Protein AF-V5RWI8-F1 (afdb_monomer_lite)

Sequence (172 aa):
MSNIINQVKDMKKSQRGFTIVELLIVIVVIAILAAITIVAYNGIQNRAKASAAQELASQIYKKAEAWNAIQSSYPNYCQLATNTVAPTLTTAATAPTTGTSGCTNGGATGPAEAKIDDVTELRFSAATDQNAVQYKYCSGGGGTITWVGGGSTGTINAGNATGTCNAGLGGV

Structure (mmCIF, N/CA/C/O backbone):
data_AF-V5RWI8-F1
#
_entry.id   AF-V5RWI8-F1
#
loop_
_atom_site.group_PDB
_atom_site.id
_atom_site.type_symbol
_atom_site.label_atom_id
_atom_site.label_alt_id
_atom_site.label_comp_id
_atom_site.label_asym_id
_atom_site.label_entity_id
_atom_site.label_seq_id
_atom_site.pdbx_PDB_ins_code
_atom_site.Cartn_x
_atom_site.Cartn_y
_atom_site.Cartn_z
_atom_site.occupancy
_atom_site.B_iso_or_equiv
_atom_site.auth_seq_id
_atom_site.auth_comp_id
_atom_site.auth_asym_id
_atom_site.auth_atom_id
_atom_site.pdbx_PDB_model_num
ATOM 1 N N . MET A 1 1 ? 2.712 33.040 80.599 1.00 52.59 1 MET A N 1
ATOM 2 C CA . MET A 1 1 ? 2.160 31.675 80.436 1.00 52.59 1 MET A CA 1
ATOM 3 C C . MET A 1 1 ? 0.869 31.704 79.607 1.00 52.59 1 MET A C 1
ATOM 5 O O . MET A 1 1 ? -0.192 31.405 80.129 1.00 52.59 1 MET A O 1
ATOM 9 N N . SER A 1 2 ? 0.930 32.118 78.333 1.00 53.44 2 SER A N 1
ATOM 10 C CA . SER A 1 2 ? -0.207 32.125 77.383 1.00 53.44 2 SER A CA 1
ATOM 11 C C . SER A 1 2 ? 0.298 32.587 76.013 1.00 53.44 2 SER A C 1
ATOM 13 O O . SER A 1 2 ? 0.497 33.783 75.862 1.00 53.44 2 SER A O 1
ATOM 15 N N . ASN A 1 3 ? 0.605 31.673 75.077 1.00 57.41 3 ASN A N 1
ATOM 16 C CA . ASN A 1 3 ? 0.583 31.933 73.613 1.00 57.41 3 ASN A CA 1
ATOM 17 C C . ASN A 1 3 ? 1.057 30.766 72.715 1.00 57.41 3 ASN A C 1
ATOM 19 O O . ASN A 1 3 ? 1.504 30.988 71.598 1.00 57.41 3 ASN A O 1
ATOM 23 N N . ILE A 1 4 ? 0.934 29.506 73.147 1.00 60.19 4 ILE A N 1
ATOM 24 C CA . ILE A 1 4 ? 1.252 28.347 72.280 1.00 60.19 4 ILE A CA 1
ATOM 25 C C . ILE A 1 4 ? -0.023 27.689 71.711 1.00 60.19 4 ILE A C 1
ATOM 27 O O . ILE A 1 4 ? 0.018 26.997 70.699 1.00 60.19 4 ILE A O 1
ATOM 31 N N . ILE A 1 5 ? -1.195 27.973 72.288 1.00 60.03 5 ILE A N 1
ATOM 32 C CA . ILE A 1 5 ? -2.451 27.278 71.952 1.00 60.03 5 ILE A CA 1
ATOM 33 C C . ILE A 1 5 ? -3.062 27.760 70.615 1.00 60.03 5 ILE A C 1
ATOM 35 O O . ILE A 1 5 ? -3.803 27.016 69.978 1.00 60.03 5 ILE A O 1
ATOM 39 N N . ASN A 1 6 ? -2.699 28.951 70.122 1.00 57.00 6 ASN A N 1
ATOM 40 C CA . ASN A 1 6 ? -3.272 29.506 68.885 1.00 57.00 6 ASN A CA 1
ATOM 41 C C . ASN A 1 6 ? -2.586 29.047 67.583 1.00 57.00 6 ASN A C 1
ATOM 43 O O . ASN A 1 6 ? -3.099 29.343 66.514 1.00 57.00 6 ASN A O 1
ATOM 47 N N . GLN A 1 7 ? -1.480 28.295 67.636 1.00 56.72 7 GLN A N 1
ATOM 48 C CA . GLN A 1 7 ? -0.779 27.810 66.429 1.00 56.72 7 GLN A CA 1
ATOM 49 C C . GLN A 1 7 ? -1.271 26.439 65.926 1.00 56.72 7 GLN A C 1
ATOM 51 O O . GLN A 1 7 ? -0.947 26.039 64.814 1.00 56.72 7 GLN A O 1
ATOM 56 N N . VAL A 1 8 ? -2.087 25.717 66.704 1.00 58.38 8 VAL A N 1
ATOM 57 C CA . VAL A 1 8 ? -2.624 24.399 66.295 1.00 58.38 8 VAL A CA 1
ATOM 58 C C . VAL A 1 8 ? -3.994 24.522 65.605 1.00 58.38 8 VAL A C 1
ATOM 60 O O . VAL A 1 8 ? -4.460 23.581 64.964 1.00 58.38 8 VAL A O 1
ATOM 63 N N . LYS A 1 9 ? -4.650 25.688 65.685 1.00 55.28 9 LYS A N 1
ATOM 64 C CA . LYS A 1 9 ? -6.034 25.859 65.211 1.00 55.28 9 LYS A CA 1
ATOM 65 C C . LYS A 1 9 ? -6.169 25.987 63.683 1.00 55.28 9 LYS A C 1
ATOM 67 O O . LYS A 1 9 ? -7.254 25.735 63.168 1.00 55.28 9 LYS A O 1
ATOM 72 N N . ASP A 1 10 ? -5.076 26.243 62.961 1.00 59.19 10 ASP A N 1
ATOM 73 C CA . ASP A 1 10 ? -5.107 26.558 61.521 1.00 59.19 10 ASP A CA 1
ATOM 74 C C . ASP A 1 10 ? -4.542 25.461 60.595 1.00 59.19 10 ASP A C 1
ATOM 76 O O . ASP A 1 10 ? -4.213 25.720 59.440 1.00 59.19 10 ASP A O 1
ATOM 80 N N . MET A 1 11 ? -4.471 24.200 61.045 1.00 58.94 11 MET A N 1
ATOM 81 C CA . MET A 1 11 ? -4.105 23.060 60.178 1.00 58.94 11 MET A CA 1
ATOM 82 C C . MET A 1 11 ? -5.265 22.120 59.832 1.00 58.94 11 MET A C 1
ATOM 84 O O . MET A 1 11 ? -5.049 21.026 59.317 1.00 58.94 11 MET A O 1
ATOM 88 N N . LYS 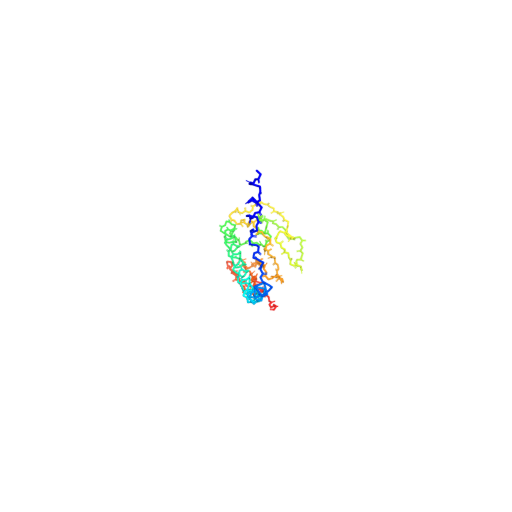A 1 12 ? -6.519 22.534 60.032 1.00 60.78 12 LYS A N 1
ATOM 89 C CA . LYS A 1 12 ? -7.678 21.802 59.500 1.00 60.78 12 LYS A CA 1
ATOM 90 C C . LYS A 1 12 ? -8.045 22.347 58.118 1.00 60.78 12 LYS A C 1
ATOM 92 O O . LYS A 1 12 ? -9.140 22.860 57.908 1.00 60.78 12 LYS A O 1
ATOM 97 N N . LYS A 1 13 ? -7.107 22.261 57.161 1.00 63.78 13 LYS A N 1
ATOM 98 C CA . LYS A 1 13 ? -7.438 22.449 55.740 1.00 63.78 13 LYS A CA 1
ATOM 99 C C . LYS A 1 13 ? -8.577 21.485 55.421 1.00 63.78 13 LYS A C 1
ATOM 101 O O . LYS A 1 13 ? -8.419 20.276 55.549 1.00 63.78 13 LYS A O 1
ATOM 106 N N . SER A 1 14 ? -9.730 22.051 55.086 1.00 65.50 14 SER A N 1
ATOM 107 C CA . SER A 1 14 ? -10.957 21.343 54.737 1.00 65.50 14 SER A CA 1
ATOM 108 C C . SER A 1 14 ? -10.677 20.340 53.617 1.00 65.50 14 SER A C 1
ATOM 110 O O . SER A 1 14 ? -10.631 20.705 52.443 1.00 65.50 14 SER A O 1
ATOM 112 N N . GLN A 1 15 ? -10.439 19.076 53.976 1.00 67.25 15 GLN A N 1
ATOM 113 C CA . GLN A 1 15 ? -10.435 17.983 53.015 1.00 67.25 15 GLN A CA 1
ATOM 114 C C . GLN A 1 15 ? -11.891 17.686 52.667 1.00 67.25 15 GLN A C 1
ATOM 116 O O . GLN A 1 15 ? -12.562 16.883 53.311 1.00 67.25 15 GLN A O 1
ATOM 121 N N . ARG A 1 16 ? -12.399 18.412 51.670 1.00 73.44 16 ARG A N 1
ATOM 122 C CA . ARG A 1 16 ? -13.640 18.067 50.982 1.00 73.44 16 ARG A CA 1
ATOM 123 C C . ARG A 1 16 ? -13.376 16.780 50.202 1.00 73.44 16 ARG A C 1
ATOM 125 O O . ARG A 1 16 ? -12.686 16.810 49.188 1.00 73.44 16 ARG A O 1
ATOM 132 N N . GLY A 1 17 ? -13.846 15.653 50.728 1.00 75.31 17 GLY A N 1
ATOM 133 C CA . GLY A 1 17 ? -13.822 14.381 50.012 1.00 75.31 17 GLY A CA 1
ATOM 134 C C . GLY A 1 17 ? -14.765 14.432 48.811 1.00 75.31 17 GLY A C 1
ATOM 135 O O . GLY A 1 17 ? -15.861 14.979 48.921 1.00 75.31 17 GLY A O 1
ATOM 136 N N . PHE A 1 18 ? -14.332 13.867 47.683 1.00 77.38 18 PHE A N 1
ATOM 137 C CA . PHE A 1 18 ? -15.208 13.591 46.543 1.00 77.38 18 PHE A CA 1
ATOM 138 C C . PHE A 1 18 ? -16.341 12.677 47.011 1.00 77.38 18 PHE A C 1
ATOM 140 O O . PHE A 1 18 ? -16.097 11.669 47.682 1.00 77.38 18 PHE A O 1
ATOM 147 N N . THR A 1 19 ? -17.582 13.022 46.688 1.00 89.56 19 THR A N 1
ATOM 148 C CA . THR A 1 19 ? -18.706 12.144 47.013 1.00 89.56 19 THR A CA 1
ATOM 149 C C . THR A 1 19 ? -18.661 10.904 46.117 1.00 89.56 19 THR A C 1
ATOM 151 O O . THR A 1 19 ? -18.303 10.977 44.941 1.00 89.56 19 THR A O 1
ATOM 154 N N . ILE A 1 20 ? -19.051 9.739 46.649 1.00 88.94 20 ILE A N 1
ATOM 155 C CA . ILE A 1 20 ? -19.161 8.503 45.847 1.00 88.94 20 ILE A CA 1
ATOM 156 C C . ILE A 1 20 ? -20.107 8.725 44.653 1.00 88.94 20 ILE A C 1
ATOM 158 O O . ILE A 1 20 ? -19.883 8.187 43.572 1.00 88.94 20 ILE A O 1
ATOM 162 N N . VAL A 1 21 ? -21.129 9.567 44.833 1.00 91.88 21 VAL A N 1
ATOM 163 C CA . VAL A 1 21 ? -22.096 9.923 43.790 1.00 91.88 21 VAL A CA 1
ATOM 164 C C . VAL A 1 21 ? -21.444 10.731 42.665 1.00 91.88 21 VAL A C 1
ATOM 166 O O . VAL A 1 21 ? -21.681 10.416 41.503 1.00 91.88 21 VAL A O 1
ATOM 169 N N . GLU A 1 22 ? -20.589 11.712 42.977 1.00 89.69 22 GLU A N 1
ATOM 170 C CA . GLU A 1 22 ? -19.829 12.456 41.959 1.00 89.69 22 GLU A CA 1
ATOM 171 C C . GLU A 1 22 ? -18.942 11.532 41.127 1.00 89.69 22 GLU A C 1
ATOM 173 O O . GLU A 1 22 ? -18.881 11.667 39.909 1.00 89.69 22 GLU A O 1
ATOM 178 N N . LEU A 1 23 ? -18.284 10.558 41.757 1.00 89.88 23 LEU A N 1
ATOM 179 C CA . LEU A 1 23 ? -17.440 9.621 41.020 1.00 89.88 23 LEU A CA 1
ATOM 180 C C . LEU A 1 23 ? -18.275 8.645 40.171 1.00 89.88 23 LEU A C 1
ATOM 182 O O . LEU A 1 23 ? -17.889 8.319 39.049 1.00 89.88 23 LEU A O 1
ATOM 186 N N . LEU A 1 24 ? -19.446 8.230 40.665 1.00 91.81 24 LEU A N 1
ATOM 187 C CA . LEU A 1 24 ? -20.358 7.338 39.948 1.00 91.81 24 LEU A CA 1
ATOM 188 C C . LEU A 1 24 ? -20.903 7.985 38.670 1.00 91.81 24 LEU A C 1
ATOM 190 O O . LEU A 1 24 ? -20.888 7.359 37.611 1.00 91.81 24 LEU A O 1
ATOM 194 N N . ILE A 1 25 ? -21.358 9.239 38.733 1.00 94.06 25 ILE A N 1
ATOM 195 C CA . ILE A 1 25 ? -21.882 9.905 37.531 1.00 94.06 25 ILE A CA 1
ATOM 196 C C . ILE A 1 25 ? -20.789 10.083 36.472 1.00 94.06 25 ILE A C 1
ATOM 198 O O . ILE A 1 25 ? -21.057 9.923 35.283 1.00 94.06 25 ILE A O 1
ATOM 202 N N . VAL A 1 26 ? -19.544 10.334 36.886 1.00 95.12 26 VAL A N 1
ATOM 203 C CA . VAL A 1 26 ? -18.417 10.512 35.964 1.00 95.12 26 VAL A CA 1
ATOM 204 C C . VAL A 1 26 ? -18.136 9.222 35.201 1.00 95.12 26 VAL A C 1
ATOM 206 O O . VAL A 1 26 ? -18.018 9.266 33.976 1.00 95.12 26 VAL A O 1
ATOM 209 N N . ILE A 1 27 ? -18.093 8.071 35.884 1.00 95.00 27 ILE A N 1
ATOM 210 C CA . ILE A 1 27 ? -17.839 6.789 35.209 1.00 95.00 27 ILE A CA 1
ATOM 211 C C . ILE A 1 27 ? -18.973 6.397 34.247 1.00 95.00 27 ILE A C 1
ATOM 213 O O . ILE A 1 27 ? -18.718 5.809 33.198 1.00 95.00 27 ILE A O 1
ATOM 217 N N . VAL A 1 28 ? -20.220 6.762 34.560 1.00 96.44 28 VAL A N 1
ATOM 218 C CA . VAL A 1 28 ? -21.367 6.518 33.672 1.00 96.44 28 VAL A CA 1
ATOM 219 C C . VAL A 1 28 ? -21.273 7.393 32.424 1.00 96.44 28 VAL A C 1
ATOM 221 O O . VAL A 1 28 ? -21.459 6.905 31.309 1.00 96.44 28 VAL A O 1
ATOM 224 N N . VAL A 1 29 ? -20.928 8.672 32.585 1.00 96.38 29 VAL A N 1
ATOM 225 C CA . VAL A 1 29 ? -20.787 9.595 31.452 1.00 96.38 29 VAL A CA 1
ATOM 226 C C . VAL A 1 29 ? -19.647 9.162 30.525 1.00 96.38 29 VAL A C 1
ATOM 228 O O . VAL A 1 29 ? -19.859 9.082 29.315 1.00 96.38 29 VAL A O 1
ATOM 231 N N . ILE A 1 30 ? -18.466 8.807 31.054 1.00 96.44 30 ILE A N 1
ATOM 232 C CA . ILE A 1 30 ? -17.362 8.312 30.207 1.00 96.44 30 ILE A CA 1
ATOM 233 C C . ILE A 1 30 ? -17.718 6.991 29.517 1.00 96.44 30 ILE A C 1
ATOM 235 O O . ILE A 1 30 ? -17.295 6.787 28.384 1.00 96.44 30 ILE A O 1
ATOM 239 N N . ALA A 1 31 ? -18.523 6.121 30.141 1.00 96.69 31 ALA A N 1
ATOM 240 C CA . ALA A 1 31 ? -18.948 4.863 29.529 1.00 96.69 31 ALA A CA 1
ATOM 241 C C . ALA A 1 31 ? -19.837 5.096 28.296 1.00 96.69 31 ALA A C 1
ATOM 243 O O . ALA A 1 31 ? -19.631 4.467 27.258 1.00 96.69 31 ALA A O 1
ATOM 244 N N . ILE A 1 32 ? -20.780 6.042 28.373 1.00 96.25 32 ILE A N 1
ATOM 245 C CA . ILE A 1 32 ? -21.647 6.402 27.239 1.00 96.25 32 ILE A CA 1
ATOM 246 C C . ILE A 1 32 ? -20.823 7.044 26.112 1.00 96.25 32 ILE A C 1
ATOM 248 O O . ILE A 1 32 ? -20.967 6.669 24.946 1.00 96.25 32 ILE A O 1
ATOM 252 N N . LEU A 1 33 ? -19.923 7.975 26.449 1.00 96.44 33 LEU A N 1
ATOM 253 C CA . LEU A 1 33 ? -19.051 8.625 25.464 1.00 96.44 33 LEU A CA 1
ATOM 254 C C . LEU A 1 33 ? -18.099 7.619 24.792 1.00 96.44 33 LEU A C 1
ATOM 256 O O . LEU A 1 33 ? -17.917 7.658 23.573 1.00 96.44 33 LEU A O 1
ATOM 260 N N . ALA A 1 34 ? -17.537 6.678 25.554 1.00 94.62 34 ALA A N 1
ATOM 261 C CA . ALA A 1 34 ? -16.692 5.610 25.025 1.00 94.62 34 ALA A CA 1
ATOM 262 C C . ALA A 1 34 ? -17.455 4.714 24.032 1.00 94.62 34 ALA A C 1
ATOM 264 O O . ALA A 1 34 ? -16.951 4.417 22.953 1.00 94.62 34 ALA A O 1
ATOM 265 N N . ALA A 1 35 ? -18.699 4.337 24.338 1.00 93.50 35 ALA A N 1
ATOM 266 C CA . ALA A 1 35 ? -19.498 3.503 23.441 1.00 93.50 35 ALA A CA 1
ATOM 267 C C . ALA A 1 35 ? -19.744 4.166 22.069 1.00 93.50 35 ALA A C 1
ATOM 269 O O . ALA A 1 35 ? -19.547 3.534 21.030 1.00 93.50 35 ALA A O 1
ATOM 270 N N . ILE A 1 36 ? -20.116 5.453 22.050 1.00 93.75 36 ILE A N 1
ATOM 271 C CA . ILE A 1 36 ? -20.357 6.202 20.802 1.00 93.75 36 ILE A CA 1
ATOM 272 C C . ILE A 1 36 ? -19.057 6.366 20.004 1.00 93.75 36 ILE A C 1
ATOM 274 O O . ILE A 1 36 ? -19.033 6.168 18.785 1.00 93.75 36 ILE A O 1
ATOM 278 N N . THR A 1 37 ? -17.964 6.708 20.690 1.00 94.12 37 THR A N 1
ATOM 279 C CA . THR A 1 37 ? -16.665 6.928 20.042 1.00 94.12 37 THR A CA 1
ATOM 280 C C . THR A 1 37 ? -16.127 5.666 19.377 1.00 94.12 37 THR A C 1
ATOM 282 O O . THR A 1 37 ? -15.607 5.768 18.271 1.00 94.12 37 THR A O 1
ATOM 285 N N . ILE A 1 38 ? -16.315 4.476 19.957 1.00 91.00 38 ILE A N 1
ATOM 286 C CA . ILE A 1 38 ? -15.857 3.209 19.358 1.00 91.00 38 ILE A CA 1
ATOM 287 C C . ILE A 1 38 ? -16.506 2.955 17.988 1.00 91.00 38 ILE A C 1
ATOM 289 O O . ILE A 1 38 ? -15.816 2.591 17.031 1.00 91.00 38 ILE A O 1
ATOM 293 N N . VAL A 1 39 ? -17.819 3.165 17.857 1.00 89.00 39 VAL A N 1
ATOM 294 C CA . VAL A 1 39 ? -18.526 2.934 16.583 1.00 89.00 39 VAL A CA 1
ATOM 295 C C . VAL A 1 39 ? -18.058 3.929 15.518 1.00 89.00 39 VAL A C 1
ATOM 297 O O . VAL A 1 39 ? -17.736 3.534 14.396 1.00 89.00 39 VAL A O 1
ATOM 300 N N . ALA A 1 40 ? -17.944 5.210 15.877 1.00 89.88 40 ALA A N 1
ATOM 301 C CA . ALA A 1 40 ? -17.460 6.244 14.965 1.00 89.88 40 ALA A CA 1
ATOM 302 C C . ALA A 1 40 ? -15.990 6.026 14.552 1.00 89.88 40 ALA A C 1
ATOM 304 O O . ALA A 1 40 ? -15.626 6.242 13.394 1.00 89.88 40 ALA A O 1
ATOM 305 N N . TYR A 1 41 ? -15.149 5.556 15.478 1.00 91.50 41 TYR A N 1
ATOM 306 C CA . TYR A 1 41 ? -13.716 5.373 15.260 1.00 91.50 41 TYR A CA 1
ATOM 307 C C . TYR A 1 41 ? -13.406 4.301 14.208 1.00 91.50 41 TYR A C 1
ATOM 309 O O . TYR A 1 41 ? -12.516 4.505 13.384 1.00 91.50 41 TYR A O 1
ATOM 317 N N . ASN A 1 42 ? -14.172 3.204 14.160 1.00 87.31 42 ASN A N 1
ATOM 318 C CA . ASN A 1 42 ? -14.021 2.181 13.117 1.00 87.31 42 ASN A CA 1
ATOM 319 C C . ASN A 1 42 ? -14.256 2.761 11.709 1.00 87.31 42 ASN A C 1
ATOM 321 O O . ASN A 1 42 ? -13.448 2.556 10.806 1.00 87.31 42 ASN A O 1
ATOM 325 N N . GLY A 1 43 ? -15.312 3.561 11.525 1.00 88.38 43 GLY A N 1
ATOM 326 C CA . GLY A 1 43 ? -15.592 4.201 10.234 1.00 88.38 43 GLY A CA 1
ATOM 327 C C . GLY A 1 43 ? -14.494 5.176 9.792 1.00 88.38 43 GLY A C 1
ATOM 328 O O . GLY A 1 43 ? -14.122 5.202 8.618 1.00 88.38 43 GLY A O 1
ATOM 329 N N . ILE A 1 44 ? -13.941 5.952 10.731 1.00 91.06 44 ILE A N 1
ATOM 330 C CA . ILE A 1 44 ? -12.845 6.895 10.459 1.00 91.06 44 ILE A CA 1
ATOM 331 C C . ILE A 1 44 ? -11.564 6.145 10.078 1.00 91.06 44 ILE A C 1
ATOM 333 O O . ILE A 1 44 ? -10.928 6.502 9.088 1.00 91.06 44 ILE A O 1
ATOM 337 N N . GLN A 1 45 ? -11.212 5.084 10.810 1.00 90.81 45 GLN A N 1
ATOM 338 C CA . GLN A 1 45 ? -10.048 4.256 10.489 1.00 90.81 45 GLN A CA 1
ATOM 339 C C . GLN A 1 45 ? -10.142 3.647 9.089 1.00 90.81 45 GLN A C 1
ATOM 341 O O . GLN A 1 45 ? -9.163 3.670 8.348 1.00 90.81 45 GLN A O 1
ATOM 346 N N . ASN A 1 46 ? -11.308 3.126 8.704 1.00 89.88 46 ASN A N 1
ATOM 347 C CA . ASN A 1 46 ? -11.495 2.550 7.375 1.00 89.88 46 ASN A CA 1
ATOM 348 C C . ASN A 1 46 ? -11.315 3.597 6.271 1.00 89.88 46 ASN A C 1
ATOM 350 O O . ASN A 1 46 ? -10.607 3.343 5.300 1.00 89.88 46 ASN A O 1
ATOM 354 N N . ARG A 1 47 ? -11.879 4.799 6.438 1.00 90.38 47 ARG A N 1
ATOM 355 C CA . ARG A 1 47 ? -11.683 5.901 5.480 1.00 90.38 47 ARG A CA 1
ATOM 356 C C . ARG A 1 47 ? -10.223 6.337 5.398 1.00 90.38 47 ARG A C 1
ATOM 358 O O . ARG A 1 47 ? -9.727 6.553 4.302 1.00 90.38 47 ARG A O 1
ATOM 365 N N . ALA A 1 48 ? -9.531 6.423 6.534 1.00 91.81 48 ALA A N 1
ATOM 366 C CA . ALA A 1 48 ? -8.110 6.760 6.564 1.00 91.81 48 ALA A CA 1
ATOM 367 C C . ALA A 1 48 ? -7.263 5.718 5.812 1.00 91.81 48 ALA A C 1
ATOM 369 O O . ALA A 1 48 ? -6.425 6.095 4.998 1.00 91.81 48 ALA A O 1
ATOM 370 N N . LYS A 1 49 ? -7.534 4.420 6.018 1.00 90.00 49 LYS A N 1
ATOM 371 C CA . LYS A 1 49 ? -6.880 3.322 5.285 1.00 90.00 49 LYS A CA 1
ATOM 372 C C . LYS A 1 49 ? -7.170 3.376 3.783 1.00 90.00 49 LYS A C 1
ATOM 374 O O . LYS A 1 49 ? -6.257 3.211 2.987 1.00 90.00 49 LYS A O 1
ATOM 379 N N . ALA A 1 50 ? -8.419 3.640 3.392 1.00 90.06 50 ALA A N 1
ATOM 380 C CA . ALA A 1 50 ? -8.800 3.804 1.987 1.00 90.06 50 ALA A CA 1
ATOM 381 C C . ALA A 1 50 ? -8.021 4.943 1.315 1.00 90.06 50 ALA A C 1
ATOM 383 O O . ALA A 1 50 ? -7.401 4.736 0.274 1.00 90.06 50 ALA A O 1
ATOM 384 N N . SER A 1 51 ? -7.997 6.122 1.943 1.00 91.75 51 SER A N 1
ATOM 385 C CA . SER A 1 51 ? -7.263 7.279 1.427 1.00 91.75 51 SER A CA 1
ATOM 386 C C . SER A 1 51 ? -5.757 7.022 1.340 1.00 91.75 51 SER A C 1
ATOM 388 O O . SER A 1 51 ? -5.151 7.362 0.328 1.00 91.75 51 SER A O 1
ATOM 390 N N . ALA A 1 52 ? -5.160 6.390 2.356 1.00 90.62 52 ALA A N 1
ATOM 391 C CA . ALA A 1 52 ? -3.733 6.066 2.367 1.00 90.62 52 ALA A CA 1
ATOM 392 C C . ALA A 1 52 ? -3.356 5.085 1.243 1.00 90.62 52 ALA A C 1
ATOM 394 O O . ALA A 1 52 ? -2.417 5.339 0.488 1.00 90.62 52 ALA A O 1
ATOM 395 N N . ALA A 1 53 ? -4.132 4.011 1.067 1.00 89.25 53 ALA A N 1
ATOM 396 C CA . ALA A 1 53 ? -3.903 3.034 0.006 1.00 89.25 53 ALA A CA 1
ATOM 397 C C . ALA A 1 53 ? -4.061 3.658 -1.395 1.00 89.25 53 ALA A C 1
ATOM 399 O O . ALA A 1 53 ? -3.261 3.392 -2.296 1.00 89.25 53 ALA A O 1
ATOM 400 N N . GLN A 1 54 ? -5.052 4.537 -1.579 1.00 91.00 54 GLN A N 1
ATOM 401 C CA . GLN A 1 54 ? -5.248 5.275 -2.828 1.00 91.00 54 GLN A CA 1
ATOM 402 C C . GLN A 1 54 ? -4.103 6.261 -3.114 1.00 91.00 54 GLN A C 1
ATOM 404 O O . GLN A 1 54 ? -3.670 6.406 -4.264 1.00 91.00 54 GLN A O 1
ATOM 409 N N . GLU A 1 55 ? -3.603 6.949 -2.087 1.00 92.81 55 GLU A N 1
ATOM 410 C CA . GLU A 1 55 ? -2.464 7.857 -2.206 1.00 92.81 55 GLU A CA 1
ATOM 411 C C . GLU A 1 55 ? -1.199 7.093 -2.596 1.00 92.81 55 GLU A C 1
ATOM 413 O O . GLU A 1 55 ? -0.528 7.474 -3.558 1.00 92.81 55 GLU A O 1
ATOM 418 N N . LEU A 1 56 ? -0.908 5.978 -1.921 1.00 91.00 56 LEU A N 1
ATOM 419 C CA . LEU A 1 56 ? 0.211 5.113 -2.279 1.00 91.00 56 LEU A CA 1
ATOM 420 C C . LEU A 1 56 ? 0.079 4.608 -3.722 1.00 91.00 56 LEU A C 1
ATOM 422 O O . LEU A 1 56 ? 1.028 4.715 -4.496 1.00 91.00 56 LEU A O 1
ATOM 426 N N . ALA A 1 57 ? -1.102 4.147 -4.136 1.00 91.12 57 ALA A N 1
ATOM 427 C CA . ALA A 1 57 ? -1.339 3.730 -5.517 1.00 91.12 57 ALA A CA 1
ATOM 428 C C . ALA A 1 57 ? -1.052 4.846 -6.532 1.00 91.12 57 ALA A C 1
ATOM 430 O O . ALA A 1 57 ? -0.432 4.608 -7.570 1.00 91.12 57 ALA A O 1
ATOM 431 N N . SER A 1 58 ? -1.443 6.080 -6.211 1.00 93.31 58 SER A N 1
ATOM 432 C CA . SER A 1 58 ? -1.177 7.257 -7.043 1.00 93.31 58 SER A CA 1
ATOM 433 C C . SER A 1 58 ? 0.313 7.612 -7.092 1.00 93.31 58 SER A C 1
ATOM 435 O O . SER A 1 58 ? 0.812 8.065 -8.124 1.00 93.31 58 SER A O 1
ATOM 437 N N . GLN A 1 59 ? 1.050 7.401 -5.999 1.00 93.81 59 GLN A N 1
ATOM 438 C CA . GLN A 1 59 ? 2.504 7.559 -5.977 1.00 93.81 59 GLN A CA 1
ATOM 439 C C . GLN A 1 59 ? 3.176 6.512 -6.867 1.00 93.81 59 GLN A C 1
ATOM 441 O O . GLN A 1 59 ? 3.979 6.871 -7.724 1.00 93.81 59 GLN A O 1
ATOM 446 N N . ILE A 1 60 ? 2.791 5.242 -6.738 1.00 93.06 60 ILE A N 1
ATOM 447 C CA . ILE A 1 60 ? 3.315 4.144 -7.561 1.00 93.06 60 ILE A CA 1
ATOM 448 C C . ILE A 1 60 ? 3.031 4.386 -9.043 1.00 93.06 60 ILE A C 1
ATOM 450 O O . ILE A 1 60 ? 3.925 4.209 -9.867 1.00 93.06 60 ILE A O 1
ATOM 454 N N . TYR A 1 61 ? 1.834 4.869 -9.384 1.00 93.25 61 TYR A N 1
ATOM 455 C CA . TYR A 1 61 ? 1.501 5.291 -10.743 1.00 93.25 61 TYR A CA 1
ATOM 456 C C . TYR A 1 61 ? 2.502 6.325 -11.279 1.00 93.25 61 TYR A C 1
ATOM 458 O O . TYR A 1 61 ? 3.108 6.111 -12.325 1.00 93.25 61 TYR A O 1
ATOM 466 N N . LYS A 1 62 ? 2.758 7.411 -10.533 1.00 94.81 62 LYS A N 1
ATOM 467 C CA . LYS A 1 62 ? 3.731 8.444 -10.939 1.00 94.81 62 LYS A CA 1
ATOM 468 C C . LYS A 1 62 ? 5.137 7.869 -11.130 1.00 94.81 62 LYS A C 1
ATOM 470 O O . LYS A 1 62 ? 5.848 8.286 -12.039 1.00 94.81 62 LYS A O 1
ATOM 475 N N . LYS A 1 63 ? 5.538 6.914 -10.288 1.00 94.69 63 LYS A N 1
ATOM 476 C CA . LYS A 1 63 ? 6.842 6.241 -10.380 1.00 94.69 63 LYS A CA 1
ATOM 477 C C . LYS A 1 63 ? 6.932 5.323 -11.600 1.00 94.69 63 LYS A C 1
ATOM 479 O O . LYS A 1 63 ? 7.956 5.319 -12.276 1.00 94.69 63 LYS A O 1
ATOM 484 N N . ALA A 1 64 ? 5.855 4.611 -11.926 1.00 93.25 64 ALA A N 1
ATOM 485 C CA . ALA A 1 64 ? 5.765 3.799 -13.135 1.00 93.25 64 ALA A CA 1
ATOM 486 C C . ALA A 1 64 ? 5.802 4.662 -14.412 1.00 93.25 64 ALA A C 1
ATOM 488 O O . ALA A 1 64 ? 6.504 4.312 -15.358 1.00 93.25 64 ALA A O 1
ATOM 489 N N . GLU A 1 65 ? 5.126 5.815 -14.414 1.00 94.00 65 GLU A N 1
ATOM 490 C CA . GLU A 1 65 ? 5.198 6.797 -15.506 1.00 94.00 65 GLU A CA 1
ATOM 491 C C . GLU A 1 65 ? 6.607 7.392 -15.657 1.00 94.00 65 GLU A C 1
ATOM 493 O O . GLU A 1 65 ? 7.128 7.472 -16.768 1.00 94.00 65 GLU A O 1
ATOM 498 N N . ALA A 1 66 ? 7.269 7.748 -14.550 1.00 95.00 66 ALA A N 1
ATOM 499 C CA . ALA A 1 66 ? 8.650 8.239 -14.575 1.00 95.00 66 ALA A CA 1
ATOM 500 C C . ALA A 1 66 ? 9.619 7.197 -15.154 1.00 95.00 66 ALA A C 1
ATOM 502 O O . ALA A 1 66 ? 10.502 7.529 -15.945 1.00 95.00 66 ALA A O 1
ATOM 503 N N . TRP A 1 67 ? 9.428 5.923 -14.805 1.00 95.06 67 TRP A N 1
ATOM 504 C CA . TRP A 1 67 ? 10.200 4.832 -15.389 1.00 95.06 67 TRP A CA 1
ATOM 505 C C . TRP A 1 67 ? 9.957 4.725 -16.898 1.00 95.06 67 TRP A C 1
ATOM 507 O O . TRP A 1 67 ? 10.916 4.647 -17.663 1.00 95.06 67 TRP A O 1
ATOM 517 N N . ASN A 1 68 ? 8.696 4.768 -17.335 1.00 93.50 68 ASN A N 1
ATOM 518 C CA . ASN A 1 68 ? 8.343 4.713 -18.752 1.00 93.50 68 ASN A CA 1
ATOM 519 C C . ASN A 1 68 ? 8.928 5.892 -19.548 1.00 93.50 68 ASN A C 1
ATOM 521 O O . ASN A 1 68 ? 9.438 5.689 -20.646 1.00 93.50 68 ASN A O 1
ATOM 525 N N . ALA A 1 69 ? 8.941 7.099 -18.980 1.00 94.38 69 ALA A N 1
ATOM 526 C CA . ALA A 1 69 ? 9.519 8.280 -19.623 1.00 94.38 69 ALA A CA 1
ATOM 527 C C . ALA A 1 69 ? 11.026 8.144 -19.915 1.00 94.38 69 ALA A C 1
ATOM 529 O O . ALA A 1 69 ? 11.519 8.746 -20.866 1.00 94.38 69 ALA A O 1
ATOM 530 N N . ILE A 1 70 ? 11.756 7.355 -19.118 1.00 94.12 70 ILE A N 1
ATOM 531 C CA . ILE A 1 70 ? 13.217 7.211 -19.226 1.00 94.12 70 ILE A CA 1
ATOM 532 C C . ILE A 1 70 ? 13.604 5.914 -19.947 1.00 94.12 70 ILE A C 1
ATOM 534 O O . ILE A 1 70 ? 14.516 5.907 -20.769 1.00 94.12 70 ILE A O 1
ATOM 538 N N . GLN A 1 71 ? 12.915 4.810 -19.656 1.00 91.31 71 GLN A N 1
ATOM 539 C CA . GLN A 1 71 ? 13.222 3.478 -20.191 1.00 91.31 71 GLN A CA 1
ATOM 540 C C . GLN A 1 71 ? 12.361 3.101 -21.404 1.00 91.31 71 GLN A C 1
ATOM 542 O O . GLN A 1 71 ? 12.536 2.021 -21.961 1.00 91.31 71 GLN A O 1
ATOM 547 N N . SER A 1 72 ? 11.426 3.967 -21.821 1.00 92.06 72 SER A N 1
ATOM 548 C CA . SER A 1 72 ? 10.477 3.726 -22.926 1.00 92.06 72 SER A CA 1
ATOM 549 C C . SER A 1 72 ? 9.631 2.451 -22.773 1.00 92.06 72 SER A C 1
ATOM 551 O O . SER A 1 72 ? 9.096 1.923 -23.746 1.00 92.06 72 SER A O 1
ATOM 553 N N . SER A 1 73 ? 9.527 1.930 -21.551 1.00 90.56 73 SER A N 1
ATOM 554 C CA . SER A 1 73 ? 8.708 0.777 -21.191 1.00 90.56 73 SER A CA 1
ATOM 555 C C . SER A 1 73 ? 8.272 0.918 -19.747 1.00 90.56 73 SER A C 1
ATOM 557 O O . SER A 1 73 ? 9.053 1.364 -18.915 1.00 90.56 73 SER A O 1
ATOM 559 N N . TYR A 1 74 ? 7.072 0.453 -19.414 1.00 91.06 74 TYR A N 1
ATOM 560 C CA . TYR A 1 74 ? 6.655 0.334 -18.020 1.00 91.06 74 TYR A CA 1
ATOM 561 C C . TYR A 1 74 ? 7.480 -0.733 -17.287 1.00 91.06 74 TYR A C 1
ATOM 563 O O . TYR A 1 74 ? 7.826 -1.754 -17.892 1.00 91.06 74 TYR A O 1
ATOM 571 N N . PRO A 1 75 ? 7.795 -0.519 -15.997 1.00 91.44 75 PRO A N 1
ATOM 572 C CA . PRO A 1 75 ? 8.529 -1.493 -15.209 1.00 91.44 75 PRO A CA 1
ATOM 573 C C . PRO A 1 75 ? 7.643 -2.701 -14.917 1.00 91.44 75 PRO A C 1
ATOM 575 O O . PRO A 1 75 ? 6.427 -2.577 -14.762 1.00 91.44 75 PRO A O 1
ATOM 578 N N . ASN A 1 76 ? 8.250 -3.875 -14.783 1.00 89.81 76 ASN A N 1
ATOM 579 C CA . ASN A 1 76 ? 7.624 -5.000 -14.104 1.00 89.81 76 ASN A CA 1
ATOM 580 C C . ASN A 1 76 ? 7.677 -4.823 -12.576 1.00 89.81 76 ASN A C 1
ATOM 582 O O . ASN A 1 76 ? 8.348 -3.929 -12.059 1.00 89.81 76 ASN A O 1
ATOM 586 N N . TYR A 1 77 ? 6.972 -5.688 -11.846 1.00 88.44 77 TYR A N 1
ATOM 587 C CA . TYR A 1 77 ? 6.928 -5.632 -10.384 1.00 88.44 77 TYR A CA 1
ATOM 588 C C . TYR A 1 77 ? 8.318 -5.594 -9.741 1.00 88.44 77 TYR A C 1
ATOM 590 O O . TYR A 1 77 ? 8.586 -4.724 -8.918 1.00 88.44 77 TYR A O 1
ATOM 598 N N . CYS A 1 78 ? 9.223 -6.493 -10.137 1.00 89.31 78 CYS A N 1
ATOM 599 C CA . CYS A 1 78 ? 10.549 -6.549 -9.537 1.00 89.31 78 CYS A CA 1
ATOM 600 C C . CYS A 1 78 ? 11.404 -5.333 -9.899 1.00 89.31 78 CYS A C 1
ATOM 602 O O . CYS A 1 78 ? 12.174 -4.877 -9.058 1.00 89.31 78 CYS A O 1
ATOM 604 N N . GLN A 1 79 ? 11.265 -4.778 -11.106 1.00 92.12 79 GLN A N 1
ATOM 605 C CA . GLN A 1 79 ? 11.952 -3.540 -11.497 1.00 92.12 79 GLN A CA 1
ATOM 606 C C . GLN A 1 79 ? 11.501 -2.369 -10.626 1.00 92.12 79 GLN A C 1
ATOM 608 O O . GLN A 1 79 ? 12.329 -1.586 -10.168 1.00 92.12 79 GLN A O 1
ATOM 613 N N . LEU A 1 80 ? 10.206 -2.298 -10.325 1.00 90.81 80 LEU A N 1
ATOM 614 C CA . LEU A 1 80 ? 9.634 -1.251 -9.491 1.00 90.81 80 LEU A CA 1
ATOM 615 C C . LEU A 1 80 ? 9.984 -1.430 -8.002 1.00 90.81 80 LEU A C 1
ATOM 617 O O . LEU A 1 80 ? 10.346 -0.463 -7.337 1.00 90.81 80 LEU A O 1
ATOM 621 N N . ALA A 1 81 ? 9.944 -2.668 -7.498 1.00 91.38 81 ALA A N 1
ATOM 622 C CA . ALA A 1 81 ? 10.241 -2.996 -6.103 1.00 91.38 81 ALA A CA 1
ATOM 623 C C . ALA A 1 81 ? 11.733 -2.876 -5.750 1.00 91.38 81 ALA A C 1
ATOM 625 O O . ALA A 1 81 ? 12.072 -2.504 -4.631 1.00 91.38 81 ALA A O 1
ATOM 626 N N . THR A 1 82 ? 12.630 -3.201 -6.686 1.00 91.88 82 THR A N 1
ATOM 627 C CA . THR A 1 82 ? 14.089 -3.164 -6.458 1.00 91.88 82 THR A CA 1
ATOM 628 C C . THR A 1 82 ? 14.766 -1.914 -7.013 1.00 91.88 82 THR A C 1
ATOM 630 O O . THR A 1 82 ? 15.909 -1.641 -6.661 1.00 91.88 82 THR A O 1
ATOM 633 N N . ASN A 1 83 ? 14.087 -1.166 -7.890 1.00 93.44 83 ASN A N 1
ATOM 634 C CA . ASN A 1 83 ? 14.669 -0.091 -8.695 1.00 93.44 83 ASN A CA 1
ATOM 635 C C . ASN A 1 83 ? 15.927 -0.548 -9.468 1.00 93.44 83 ASN A C 1
ATOM 637 O O . ASN A 1 83 ? 16.952 0.126 -9.484 1.00 93.44 83 ASN A O 1
ATOM 641 N N . THR A 1 84 ? 15.862 -1.711 -10.121 1.00 92.88 84 THR A N 1
ATOM 642 C CA . THR A 1 84 ? 16.938 -2.224 -10.993 1.00 92.88 84 THR A CA 1
ATOM 643 C C . THR A 1 84 ? 16.391 -2.611 -12.361 1.00 92.88 84 THR A C 1
ATOM 645 O O . THR A 1 84 ? 15.204 -2.910 -12.488 1.00 92.88 84 THR A O 1
ATOM 648 N N . VAL A 1 85 ? 17.219 -2.562 -13.408 1.00 90.19 85 VAL A N 1
ATOM 649 C CA . VAL A 1 85 ? 16.749 -2.750 -14.796 1.00 90.19 85 VAL A CA 1
ATOM 650 C C . VAL A 1 85 ? 16.572 -4.213 -15.203 1.00 90.19 85 VAL A C 1
ATOM 652 O O . VAL A 1 85 ? 15.740 -4.489 -16.064 1.00 90.19 85 VAL A O 1
ATOM 655 N N . ALA A 1 86 ? 17.293 -5.155 -14.590 1.00 88.75 86 ALA A N 1
ATOM 656 C CA . ALA A 1 86 ? 17.235 -6.580 -14.929 1.00 88.75 86 ALA A CA 1
ATOM 657 C C . ALA A 1 86 ? 17.093 -7.493 -13.690 1.00 88.75 86 ALA A C 1
ATOM 659 O O . ALA A 1 86 ? 17.879 -8.430 -13.520 1.00 88.75 86 ALA A O 1
ATOM 660 N N . PRO A 1 87 ? 16.121 -7.241 -12.794 1.00 88.38 87 PRO A N 1
ATOM 661 C CA . PRO A 1 87 ? 15.895 -8.102 -11.649 1.00 88.38 87 PRO A CA 1
ATOM 662 C C . PRO A 1 87 ? 15.301 -9.437 -12.089 1.00 88.38 87 PRO A C 1
ATOM 664 O O . PRO A 1 87 ? 14.613 -9.537 -13.106 1.00 88.38 87 PRO A O 1
ATOM 667 N N . THR A 1 88 ? 15.528 -10.463 -11.276 1.00 84.25 88 THR A N 1
ATOM 668 C CA . THR A 1 88 ? 14.974 -11.803 -11.503 1.00 84.25 88 THR A CA 1
ATOM 669 C C . THR A 1 88 ? 13.924 -12.114 -10.443 1.00 84.25 88 THR A C 1
ATOM 671 O O . THR A 1 88 ? 14.129 -11.830 -9.263 1.00 84.25 88 THR A O 1
ATOM 674 N N . LEU A 1 89 ? 12.796 -12.700 -10.854 1.00 81.19 89 LEU A N 1
ATOM 675 C CA . LEU A 1 89 ? 11.813 -13.256 -9.927 1.00 81.19 89 LEU A CA 1
ATOM 676 C C . LEU A 1 89 ? 12.242 -14.688 -9.574 1.00 81.19 89 LEU A C 1
ATOM 678 O O . LEU A 1 89 ? 12.301 -15.561 -10.433 1.00 81.19 89 LEU A O 1
ATOM 682 N N . THR A 1 90 ? 12.582 -14.909 -8.311 1.00 74.94 90 THR A N 1
ATOM 683 C CA . THR A 1 90 ? 13.142 -16.162 -7.778 1.00 74.94 90 THR A CA 1
ATOM 684 C C . THR A 1 90 ? 12.089 -17.180 -7.347 1.00 74.94 90 THR A C 1
ATOM 686 O O . THR A 1 90 ? 12.426 -18.331 -7.081 1.00 74.94 90 THR A O 1
ATOM 689 N N . THR A 1 91 ? 10.811 -16.800 -7.312 1.00 60.84 91 THR A N 1
ATOM 690 C CA . THR A 1 91 ? 9.701 -17.698 -6.979 1.00 60.84 91 THR A CA 1
ATOM 691 C C . THR A 1 91 ? 8.645 -17.692 -8.083 1.00 60.84 91 THR A C 1
ATOM 693 O O . THR A 1 91 ? 8.194 -16.642 -8.537 1.00 60.84 91 THR A O 1
ATOM 696 N N . ALA A 1 92 ? 8.210 -18.880 -8.514 1.00 54.16 92 ALA A N 1
ATOM 697 C CA . ALA A 1 92 ? 6.972 -19.032 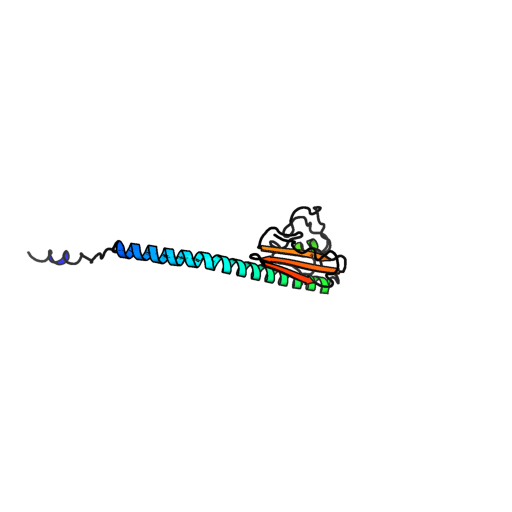-9.271 1.00 54.16 92 ALA A CA 1
ATOM 698 C C . ALA A 1 92 ? 5.811 -18.673 -8.327 1.00 54.16 92 ALA A C 1
ATOM 700 O O . ALA A 1 92 ? 5.392 -19.481 -7.501 1.00 54.16 92 ALA A O 1
ATOM 701 N N . ALA A 1 93 ? 5.382 -17.413 -8.358 1.00 49.16 93 ALA A N 1
ATOM 702 C CA . ALA A 1 93 ? 4.512 -16.812 -7.356 1.00 49.16 93 ALA A CA 1
ATOM 703 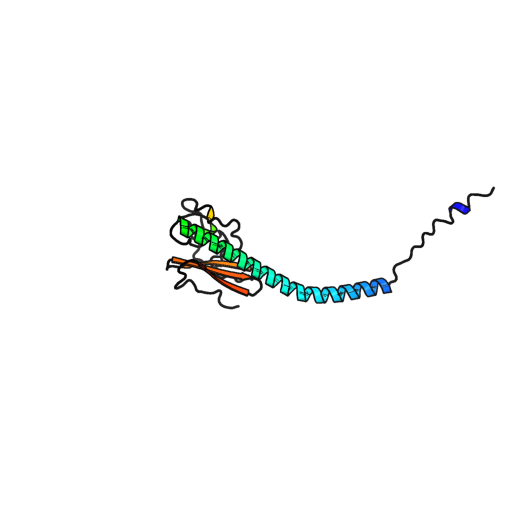C C . ALA A 1 93 ? 3.139 -17.503 -7.259 1.00 49.16 93 ALA A C 1
ATOM 705 O O . ALA A 1 93 ? 2.212 -17.202 -8.005 1.00 49.16 93 ALA A O 1
ATOM 706 N N . THR A 1 94 ? 3.010 -18.417 -6.299 1.00 48.88 94 THR A N 1
ATOM 707 C CA . THR A 1 94 ? 1.721 -18.924 -5.794 1.00 48.88 94 THR A CA 1
ATOM 708 C C . THR A 1 94 ? 1.342 -18.290 -4.451 1.00 48.88 94 THR A C 1
ATOM 710 O O . THR A 1 94 ? 0.224 -18.481 -3.986 1.00 48.88 94 THR A O 1
ATOM 713 N N . ALA A 1 95 ? 2.241 -17.505 -3.843 1.00 57.91 95 ALA A N 1
ATOM 714 C CA . ALA A 1 95 ? 2.024 -16.804 -2.579 1.00 57.91 95 ALA A CA 1
ATOM 715 C C . ALA A 1 95 ? 2.140 -15.276 -2.756 1.00 57.91 95 ALA A C 1
ATOM 717 O O . ALA A 1 95 ? 2.952 -14.828 -3.574 1.00 57.91 95 ALA A O 1
ATOM 718 N N . PRO A 1 96 ? 1.380 -14.474 -1.984 1.00 61.53 96 PRO A N 1
ATOM 719 C CA . PRO A 1 96 ? 1.478 -13.021 -2.013 1.00 61.53 96 PRO A CA 1
ATOM 720 C C . PRO A 1 96 ? 2.825 -12.538 -1.492 1.00 61.53 96 PRO A C 1
ATOM 722 O O . PRO A 1 96 ? 3.090 -12.547 -0.292 1.00 61.53 96 PRO A O 1
ATOM 725 N N . THR A 1 97 ? 3.676 -12.085 -2.409 1.00 73.00 97 THR A N 1
ATOM 726 C CA . THR A 1 97 ? 4.947 -11.438 -2.085 1.00 73.00 97 THR A CA 1
ATOM 727 C C . THR A 1 97 ? 4.757 -9.939 -1.844 1.00 73.00 97 THR A C 1
ATOM 729 O O . THR A 1 97 ? 3.952 -9.285 -2.514 1.00 73.00 97 THR A O 1
ATOM 732 N N . THR A 1 98 ? 5.483 -9.412 -0.853 1.00 80.31 98 THR A N 1
ATOM 733 C CA . THR A 1 98 ? 5.564 -7.986 -0.489 1.00 80.31 98 THR A CA 1
ATOM 734 C C . THR A 1 98 ? 6.929 -7.413 -0.801 1.00 80.31 98 THR A C 1
ATOM 736 O O . THR A 1 98 ? 7.948 -8.087 -0.619 1.00 80.31 98 THR A O 1
ATOM 739 N N . GLY A 1 99 ? 6.961 -6.144 -1.192 1.00 85.25 99 GLY A N 1
ATOM 740 C CA . GLY A 1 99 ? 8.187 -5.399 -1.431 1.00 85.25 99 GLY A CA 1
ATOM 741 C C . GLY A 1 99 ? 9.159 -6.156 -2.327 1.00 85.25 99 GLY A C 1
ATOM 742 O O . GLY A 1 99 ? 8.797 -6.666 -3.384 1.00 85.25 99 GLY A O 1
ATOM 743 N N . THR A 1 100 ? 10.408 -6.276 -1.895 1.00 85.44 100 THR A N 1
ATOM 744 C CA . THR A 1 100 ? 11.448 -6.983 -2.655 1.00 85.44 100 THR A CA 1
ATOM 745 C C . THR A 1 100 ? 11.388 -8.507 -2.521 1.00 85.44 100 THR A C 1
ATOM 747 O O . THR A 1 100 ? 12.184 -9.198 -3.152 1.00 85.44 100 THR A O 1
ATOM 750 N N . SER A 1 101 ? 10.459 -9.067 -1.738 1.00 83.88 101 SER A N 1
ATOM 751 C CA . SER A 1 101 ? 10.384 -10.513 -1.498 1.00 83.88 101 SER A CA 1
ATOM 752 C C . SER A 1 101 ? 10.160 -11.277 -2.801 1.00 83.88 101 SER A C 1
ATOM 754 O O . SER A 1 101 ? 9.226 -11.003 -3.553 1.00 83.88 101 SER A O 1
ATOM 756 N N . GLY A 1 102 ? 11.021 -12.257 -3.070 1.00 81.19 102 GLY A N 1
ATOM 757 C CA . GLY A 1 102 ? 10.997 -13.019 -4.318 1.00 81.19 102 GLY A CA 1
ATOM 758 C C . GLY A 1 102 ? 11.682 -12.319 -5.492 1.00 81.19 102 GLY A C 1
ATOM 759 O O . GLY A 1 102 ? 11.906 -12.970 -6.505 1.00 81.19 102 GLY A O 1
ATOM 760 N N . CYS A 1 103 ? 12.092 -11.057 -5.371 1.00 87.00 103 CYS A N 1
ATOM 761 C CA . CYS A 1 103 ? 12.896 -10.370 -6.376 1.00 87.00 103 CYS A CA 1
ATOM 762 C C . CYS A 1 103 ? 14.366 -10.342 -5.951 1.00 87.00 103 CYS A C 1
ATOM 764 O O . CYS A 1 103 ? 14.695 -9.979 -4.824 1.00 87.00 103 CYS A O 1
ATOM 766 N N . THR A 1 104 ? 15.268 -10.669 -6.868 1.00 87.94 104 THR A N 1
ATOM 767 C CA . THR A 1 104 ? 16.699 -10.400 -6.700 1.00 87.94 104 THR A CA 1
ATOM 768 C C . THR A 1 104 ? 17.100 -9.223 -7.566 1.00 87.94 104 THR A C 1
ATOM 770 O O . THR A 1 104 ? 16.750 -9.178 -8.749 1.00 87.94 104 THR A O 1
ATOM 773 N N . ASN A 1 105 ? 17.862 -8.297 -6.982 1.00 84.25 105 ASN A N 1
ATOM 774 C CA . ASN A 1 105 ? 18.477 -7.195 -7.715 1.00 84.25 105 ASN A CA 1
ATOM 775 C C . ASN A 1 105 ? 19.319 -7.750 -8.868 1.00 84.25 105 ASN A C 1
ATOM 777 O O . ASN A 1 105 ? 20.040 -8.736 -8.699 1.00 84.25 105 ASN A O 1
ATOM 781 N N . GLY A 1 106 ? 19.246 -7.102 -10.027 1.00 83.19 106 GLY A N 1
ATOM 782 C CA . GLY A 1 106 ? 20.027 -7.495 -11.190 1.00 83.19 106 GLY A CA 1
ATOM 783 C C . GLY A 1 106 ? 20.147 -6.364 -12.204 1.00 83.19 106 GLY A C 1
ATOM 784 O O . GLY A 1 106 ? 19.220 -5.579 -12.405 1.00 83.19 106 GLY A O 1
ATOM 785 N N . GLY A 1 107 ? 21.310 -6.278 -12.844 1.00 85.69 107 GLY A N 1
ATOM 786 C CA . GLY A 1 107 ? 21.635 -5.197 -13.772 1.00 85.69 107 GLY A CA 1
ATOM 787 C C . GLY A 1 107 ? 21.940 -3.863 -13.083 1.00 85.69 107 GLY A C 1
ATOM 788 O O . GLY A 1 107 ? 22.216 -3.805 -11.886 1.00 85.69 107 GLY A O 1
ATOM 789 N N . ALA A 1 108 ? 21.928 -2.790 -13.874 1.00 89.56 108 ALA A N 1
ATOM 790 C CA . ALA A 1 108 ? 22.144 -1.430 -13.396 1.00 89.56 108 ALA A CA 1
ATOM 791 C C . ALA A 1 108 ? 20.978 -0.923 -12.529 1.00 89.56 108 ALA A C 1
ATOM 793 O O . ALA A 1 108 ? 19.839 -1.394 -12.638 1.00 89.56 108 ALA A O 1
ATOM 794 N N . THR A 1 109 ? 21.264 0.082 -11.703 1.00 91.56 109 THR A N 1
ATOM 795 C CA . THR A 1 109 ? 20.237 0.866 -11.012 1.00 91.56 109 THR A CA 1
ATOM 796 C C . THR A 1 109 ? 19.290 1.487 -12.036 1.00 91.56 109 THR A C 1
ATOM 798 O O . THR A 1 109 ? 19.718 1.958 -13.091 1.00 91.56 109 THR A O 1
ATOM 801 N N . GLY A 1 110 ? 17.997 1.453 -11.731 1.00 90.31 110 GLY A N 1
ATOM 802 C CA . GLY A 1 110 ? 16.976 2.120 -12.520 1.00 90.31 110 GLY A CA 1
ATOM 803 C C . GLY A 1 110 ? 17.035 3.648 -12.384 1.00 90.31 110 GLY A C 1
ATOM 804 O O . GLY A 1 110 ? 17.885 4.192 -11.676 1.00 90.31 110 GLY A O 1
ATOM 805 N N . PRO A 1 111 ? 16.122 4.364 -13.057 1.00 92.50 111 PRO A N 1
ATOM 806 C CA . PRO A 1 111 ? 15.981 5.804 -12.885 1.00 92.50 111 PRO A CA 1
ATOM 807 C C . PRO A 1 111 ? 15.655 6.168 -11.431 1.00 92.50 111 PRO A C 1
ATOM 809 O O . PRO A 1 111 ? 14.738 5.600 -10.820 1.00 92.50 111 PRO A O 1
ATOM 812 N N . ALA A 1 112 ? 16.393 7.139 -10.890 1.00 92.38 112 ALA A N 1
ATOM 813 C CA . ALA A 1 112 ? 16.263 7.585 -9.504 1.00 92.38 112 ALA A CA 1
ATOM 814 C C . ALA A 1 112 ? 14.870 8.175 -9.228 1.00 92.38 112 ALA A C 1
ATOM 816 O O . ALA A 1 112 ? 14.306 8.003 -8.149 1.00 92.38 112 ALA A O 1
ATOM 817 N N . GLU A 1 113 ? 14.271 8.808 -10.232 1.00 90.50 113 GLU A N 1
ATOM 818 C CA . GLU A 1 113 ? 12.956 9.442 -10.176 1.00 90.50 113 GLU A CA 1
ATOM 819 C C . GLU A 1 113 ? 11.838 8.410 -9.983 1.00 90.50 113 GLU A C 1
ATOM 821 O O . GLU A 1 113 ? 10.828 8.698 -9.333 1.00 90.50 113 GLU A O 1
ATOM 826 N N . ALA A 1 114 ? 12.046 7.191 -10.491 1.00 92.56 114 ALA A N 1
ATOM 827 C CA . ALA A 1 114 ? 11.120 6.070 -10.383 1.00 92.56 114 ALA A CA 1
ATOM 828 C C . ALA A 1 114 ? 11.320 5.232 -9.113 1.00 92.56 114 ALA A C 1
ATOM 830 O O . ALA A 1 114 ? 10.572 4.280 -8.883 1.00 92.56 114 ALA A O 1
ATOM 831 N N . LYS A 1 115 ? 12.309 5.561 -8.274 1.00 91.50 115 LYS A N 1
ATOM 832 C CA . LYS A 1 115 ? 12.509 4.867 -7.002 1.00 91.50 115 LYS A CA 1
ATOM 833 C C . LYS A 1 115 ? 11.304 5.091 -6.091 1.00 91.50 115 LYS A C 1
ATOM 835 O O . LYS A 1 115 ? 10.873 6.228 -5.876 1.00 91.50 115 LYS A O 1
ATOM 840 N N . ILE A 1 116 ? 10.781 3.991 -5.560 1.00 91.50 116 ILE A N 1
ATOM 841 C CA . ILE A 1 116 ? 9.818 3.980 -4.464 1.00 91.50 116 ILE A CA 1
ATOM 842 C C . ILE A 1 116 ? 10.620 3.895 -3.166 1.00 91.50 116 ILE A C 1
ATOM 844 O O . ILE A 1 116 ? 11.487 3.033 -3.030 1.00 91.50 116 ILE A O 1
ATOM 848 N N . ASP A 1 117 ? 10.368 4.815 -2.237 1.00 89.12 117 ASP A N 1
ATOM 849 C CA . ASP A 1 117 ? 11.123 4.885 -0.984 1.00 89.12 117 ASP A CA 1
ATOM 850 C C . ASP A 1 117 ? 10.699 3.817 0.022 1.00 89.12 117 ASP A C 1
ATOM 852 O O . ASP A 1 117 ? 11.554 3.271 0.715 1.00 89.12 117 ASP A O 1
ATOM 856 N N . ASP A 1 118 ? 9.411 3.473 0.041 1.00 88.81 118 ASP A N 1
ATOM 857 C CA . ASP A 1 118 ? 8.870 2.381 0.840 1.00 88.81 118 ASP A CA 1
ATOM 858 C C . ASP A 1 118 ? 8.039 1.431 -0.029 1.00 88.81 118 ASP A C 1
ATOM 860 O O . ASP A 1 118 ? 6.995 1.791 -0.572 1.00 88.81 118 ASP A O 1
ATOM 864 N N . VAL A 1 119 ? 8.531 0.202 -0.175 1.00 88.62 119 VAL A N 1
ATOM 865 C CA . VAL A 1 119 ? 7.884 -0.862 -0.956 1.00 88.62 119 VAL A CA 1
ATOM 866 C C . VAL A 1 119 ? 7.132 -1.857 -0.071 1.00 88.62 119 VAL A C 1
ATOM 868 O O . VAL A 1 119 ? 6.655 -2.871 -0.569 1.00 88.62 119 VAL A O 1
ATOM 871 N N . THR A 1 120 ? 7.014 -1.603 1.233 1.00 87.38 120 THR A N 1
ATOM 872 C CA . THR A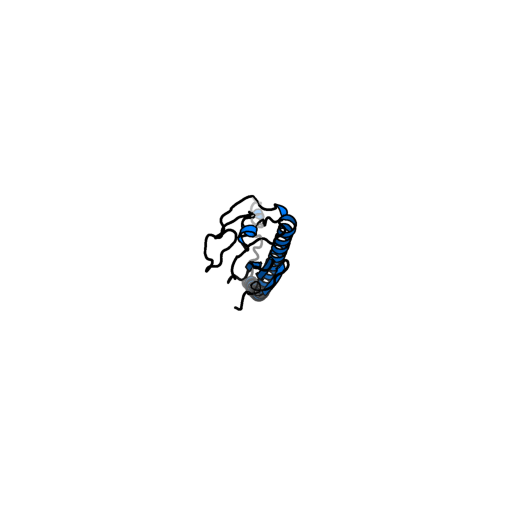 1 120 ? 6.448 -2.560 2.198 1.00 87.38 120 THR A CA 1
ATOM 873 C C . THR A 1 120 ? 5.011 -2.960 1.859 1.00 87.38 120 THR A C 1
ATOM 875 O O . THR A 1 120 ? 4.641 -4.130 1.969 1.00 87.38 120 THR A O 1
ATOM 878 N N . GLU A 1 121 ? 4.216 -2.004 1.383 1.00 85.31 121 GLU A N 1
ATOM 879 C CA . GLU A 1 121 ? 2.817 -2.213 0.996 1.00 85.31 121 GLU A CA 1
ATOM 880 C C . GLU A 1 121 ? 2.640 -2.584 -0.488 1.00 85.31 121 GLU A C 1
ATOM 882 O O . GLU A 1 121 ? 1.525 -2.903 -0.913 1.00 85.31 121 GLU A O 1
ATOM 887 N N . LEU A 1 122 ? 3.728 -2.581 -1.272 1.00 88.56 122 LEU A N 1
ATOM 888 C CA . LEU A 1 122 ? 3.725 -2.989 -2.675 1.00 88.56 122 LEU A CA 1
ATOM 889 C C . LEU A 1 122 ? 3.690 -4.518 -2.780 1.00 88.56 122 LEU A C 1
ATOM 891 O O . LEU A 1 122 ? 4.475 -5.210 -2.133 1.00 88.56 122 LEU A O 1
ATOM 895 N N . ARG A 1 123 ? 2.795 -5.058 -3.612 1.00 86.00 123 ARG A N 1
ATOM 896 C CA . ARG A 1 123 ? 2.592 -6.506 -3.773 1.00 86.00 123 ARG A CA 1
ATOM 897 C C . ARG A 1 123 ? 2.527 -6.956 -5.225 1.00 86.00 123 ARG A C 1
ATOM 899 O O . ARG A 1 123 ? 2.089 -6.209 -6.102 1.00 86.00 123 ARG A O 1
ATOM 906 N N . PHE A 1 124 ? 2.958 -8.193 -5.474 1.00 80.19 124 PHE A N 1
ATOM 907 C CA . PHE A 1 124 ? 2.916 -8.797 -6.810 1.00 80.19 124 PHE A CA 1
ATOM 908 C C . PHE A 1 124 ? 1.551 -9.421 -7.124 1.00 80.19 124 PHE A C 1
ATOM 910 O O . PHE A 1 124 ? 0.998 -9.232 -8.211 1.00 80.19 124 PHE A O 1
ATOM 917 N N . SER A 1 125 ? 0.995 -10.167 -6.168 1.00 77.44 125 SER A N 1
ATOM 918 C CA . SER A 1 125 ? -0.310 -10.820 -6.295 1.00 77.44 125 SER A CA 1
ATOM 919 C C . SER A 1 125 ? -1.365 -10.143 -5.428 1.00 77.44 125 SER A C 1
ATOM 921 O O . SER A 1 125 ? -1.060 -9.258 -4.626 1.00 77.44 125 SER A O 1
ATOM 923 N N . ALA A 1 126 ? -2.608 -10.601 -5.586 1.00 68.81 126 ALA A N 1
ATOM 924 C CA . ALA A 1 126 ? -3.728 -10.131 -4.796 1.00 68.81 126 ALA A CA 1
ATOM 925 C C . ALA A 1 126 ? -3.438 -10.255 -3.296 1.00 68.81 126 ALA A C 1
ATOM 927 O O . ALA A 1 126 ? -3.011 -11.313 -2.828 1.00 68.81 126 ALA A O 1
ATOM 928 N N . ALA A 1 127 ? -3.645 -9.164 -2.564 1.00 60.62 127 ALA A N 1
ATOM 929 C CA . ALA A 1 127 ? -3.536 -9.157 -1.117 1.00 60.62 127 ALA A CA 1
ATOM 930 C C . ALA A 1 127 ? -4.870 -9.587 -0.502 1.00 60.62 127 ALA A C 1
ATOM 932 O O . ALA A 1 127 ? -5.922 -9.093 -0.897 1.00 60.62 127 ALA A O 1
ATOM 933 N N . THR A 1 128 ? -4.820 -10.459 0.501 1.00 62.16 128 THR A N 1
ATOM 934 C CA . THR A 1 128 ? -5.944 -10.714 1.420 1.00 62.16 128 THR A CA 1
ATOM 935 C C . THR A 1 128 ? -6.074 -9.631 2.496 1.00 62.16 128 THR A C 1
ATOM 937 O O . THR A 1 128 ? -7.049 -9.605 3.243 1.00 62.16 128 THR A O 1
ATOM 940 N N . ASP A 1 129 ? -5.083 -8.743 2.587 1.00 65.62 129 ASP A N 1
ATOM 941 C CA . ASP A 1 129 ? -4.984 -7.721 3.621 1.00 65.62 129 ASP A CA 1
ATOM 942 C C . ASP A 1 129 ? -5.699 -6.434 3.187 1.00 65.62 129 ASP A C 1
ATOM 944 O O . ASP A 1 129 ? -5.523 -5.947 2.073 1.00 65.62 129 ASP A O 1
ATOM 948 N N . GLN A 1 130 ? -6.446 -5.828 4.110 1.00 65.62 130 GLN A N 1
ATOM 949 C CA . GLN A 1 130 ? -7.238 -4.603 3.904 1.00 65.62 130 GLN A CA 1
ATOM 950 C C . GLN A 1 130 ? -6.403 -3.314 3.731 1.00 65.62 130 GLN A C 1
ATOM 952 O O . GLN A 1 130 ? -6.948 -2.220 3.891 1.00 65.62 130 GLN A O 1
ATOM 957 N N . ASN A 1 131 ? -5.090 -3.428 3.511 1.00 77.50 131 ASN A N 1
ATOM 958 C CA . ASN A 1 131 ? -4.160 -2.307 3.354 1.00 77.50 131 ASN A CA 1
ATOM 959 C C . ASN A 1 131 ? -2.963 -2.729 2.489 1.00 77.50 131 ASN A C 1
ATOM 961 O O . ASN A 1 131 ? -1.899 -3.081 3.000 1.00 77.50 131 ASN A O 1
ATOM 965 N N . ALA A 1 132 ? -3.176 -2.796 1.179 1.00 83.38 132 ALA A N 1
ATOM 966 C CA . ALA A 1 132 ? -2.168 -3.263 0.238 1.00 83.38 132 ALA A CA 1
ATOM 967 C C . ALA A 1 132 ? -2.341 -2.633 -1.142 1.00 83.38 132 ALA A C 1
ATOM 969 O O . ALA A 1 132 ? -3.465 -2.375 -1.580 1.00 83.38 132 ALA A O 1
ATOM 970 N N . VAL A 1 133 ? -1.224 -2.462 -1.853 1.00 89.25 133 VAL A N 1
ATOM 971 C CA . VAL A 1 133 ? -1.201 -1.971 -3.231 1.00 89.25 133 VAL A CA 1
ATOM 972 C C . VAL A 1 133 ? -0.492 -2.977 -4.127 1.00 89.25 133 VAL A C 1
ATOM 974 O O . VAL A 1 133 ? 0.702 -3.229 -4.009 1.00 89.25 133 VAL A O 1
ATOM 977 N N . GLN A 1 134 ? -1.233 -3.563 -5.056 1.00 88.69 134 GLN A N 1
ATOM 978 C CA . GLN A 1 134 ? -0.717 -4.489 -6.046 1.00 88.69 134 GLN A CA 1
ATOM 979 C C . GLN A 1 134 ? -0.298 -3.744 -7.313 1.00 88.69 134 GLN A C 1
ATOM 981 O O . GLN A 1 134 ? -1.077 -2.961 -7.853 1.00 88.69 134 GLN A O 1
ATOM 986 N N . TYR A 1 135 ? 0.887 -4.056 -7.836 1.00 88.69 135 TYR A N 1
ATOM 987 C CA . TYR A 1 135 ? 1.319 -3.622 -9.164 1.00 88.69 135 TYR A CA 1
ATOM 988 C C . TYR A 1 135 ? 1.480 -4.828 -10.089 1.00 88.69 135 TYR A C 1
ATOM 990 O O . TYR A 1 135 ? 2.263 -5.739 -9.811 1.00 88.69 135 TYR A O 1
ATOM 998 N N . LYS A 1 136 ? 0.773 -4.815 -11.221 1.00 86.56 136 LYS A N 1
ATOM 999 C CA . LYS A 1 136 ? 0.844 -5.867 -12.240 1.00 86.56 136 LYS A CA 1
ATOM 1000 C C . LYS A 1 136 ? 1.191 -5.269 -13.595 1.00 86.56 136 LYS A C 1
ATOM 1002 O O . LYS A 1 136 ? 0.486 -4.398 -14.086 1.00 86.56 136 LYS A O 1
ATOM 1007 N N . TYR A 1 137 ? 2.262 -5.764 -14.205 1.00 86.19 137 TYR A N 1
ATOM 1008 C CA . TYR A 1 137 ? 2.669 -5.370 -15.552 1.00 86.19 137 TYR A CA 1
ATOM 1009 C C . TYR A 1 137 ? 1.818 -6.048 -16.630 1.00 86.19 137 TYR A C 1
ATOM 1011 O O . TYR A 1 137 ? 1.416 -7.205 -16.487 1.00 86.19 137 TYR A O 1
ATOM 1019 N N . CYS A 1 138 ? 1.588 -5.318 -17.717 1.00 84.69 138 CYS A N 1
ATOM 1020 C CA . CYS A 1 138 ? 0.793 -5.740 -18.859 1.00 84.69 138 CYS A CA 1
ATOM 1021 C C . CYS A 1 138 ? 1.660 -6.195 -20.025 1.00 84.69 138 CYS A C 1
ATOM 1023 O O . CYS A 1 138 ? 2.500 -5.436 -20.498 1.00 84.69 138 CYS A O 1
ATOM 1025 N N . SER A 1 139 ? 1.383 -7.379 -20.580 1.00 78.12 139 SER A N 1
ATOM 1026 C CA . SER A 1 139 ? 2.081 -7.872 -21.778 1.00 78.12 139 SER A CA 1
ATOM 1027 C C . SER A 1 139 ? 1.892 -6.977 -23.012 1.00 78.12 139 SER A C 1
ATOM 1029 O O . SER A 1 139 ? 2.710 -7.029 -23.921 1.00 78.12 139 SER A O 1
ATOM 1031 N N . GLY A 1 140 ? 0.830 -6.160 -23.049 1.00 71.75 140 GLY A N 1
ATOM 1032 C CA . GLY A 1 140 ? 0.577 -5.151 -24.089 1.00 71.75 140 GLY A CA 1
ATOM 1033 C C . GLY A 1 140 ? 1.314 -3.817 -23.896 1.00 71.75 140 GLY A C 1
ATOM 1034 O O . GLY A 1 140 ? 1.140 -2.915 -24.712 1.00 71.75 140 GLY A O 1
ATOM 1035 N N . GLY A 1 141 ? 2.132 -3.694 -22.845 1.00 79.12 141 GLY A N 1
ATOM 1036 C CA . GLY A 1 141 ? 2.817 -2.463 -22.456 1.00 79.12 141 GLY A CA 1
ATOM 1037 C C . GLY A 1 141 ? 1.962 -1.600 -21.530 1.00 79.12 141 GLY A C 1
ATOM 1038 O O . GLY A 1 141 ? 0.948 -1.056 -21.936 1.00 79.12 141 GLY A O 1
ATOM 1039 N N . GLY A 1 142 ? 2.372 -1.456 -20.273 1.00 87.62 142 GLY A N 1
ATOM 1040 C CA . GLY A 1 142 ? 1.597 -0.750 -19.252 1.00 87.62 142 GLY A CA 1
ATOM 1041 C C . GLY A 1 142 ? 1.630 -1.485 -17.922 1.00 87.62 142 GLY A C 1
ATOM 1042 O O . GLY A 1 142 ? 2.363 -2.462 -17.745 1.00 87.62 142 GLY A O 1
ATOM 1043 N N . GLY A 1 143 ? 0.786 -1.053 -16.998 1.00 88.62 143 GLY A N 1
ATOM 1044 C CA . GLY A 1 143 ? 0.559 -1.742 -15.740 1.00 88.62 143 GLY A CA 1
ATOM 1045 C C . GLY A 1 143 ? -0.768 -1.357 -15.104 1.00 88.62 143 GLY A C 1
ATOM 1046 O O . GLY A 1 143 ? -1.351 -0.322 -15.407 1.00 88.62 143 GLY A O 1
ATOM 1047 N N . THR A 1 144 ? -1.251 -2.197 -14.202 1.00 89.12 144 THR A N 1
ATOM 1048 C CA . THR A 1 144 ? -2.412 -1.916 -13.357 1.00 89.12 144 THR A CA 1
ATOM 1049 C C . THR A 1 144 ? -1.962 -1.833 -11.913 1.00 89.12 144 THR A C 1
ATOM 1051 O O . THR A 1 144 ? -1.295 -2.747 -11.417 1.00 89.12 144 THR A O 1
ATOM 1054 N N . ILE A 1 145 ? -2.365 -0.765 -11.237 1.00 90.50 145 ILE A N 1
ATOM 1055 C CA . ILE A 1 145 ? -2.176 -0.573 -9.807 1.00 90.50 145 ILE A CA 1
ATOM 1056 C C . ILE A 1 145 ? -3.526 -0.777 -9.137 1.00 90.50 145 ILE A C 1
ATOM 1058 O O . ILE A 1 145 ? -4.431 0.026 -9.340 1.00 90.50 145 ILE A O 1
ATOM 1062 N N . THR A 1 146 ? -3.679 -1.839 -8.353 1.00 88.88 146 THR A N 1
ATOM 1063 C CA . THR A 1 146 ? -4.917 -2.092 -7.603 1.00 88.88 146 THR A CA 1
ATOM 1064 C C . THR A 1 146 ? -4.650 -1.936 -6.121 1.00 88.88 146 THR A C 1
ATOM 1066 O O . THR A 1 146 ? -3.696 -2.507 -5.609 1.00 88.88 146 THR A O 1
ATOM 1069 N N . TRP A 1 147 ? -5.479 -1.173 -5.424 1.00 90.06 147 TRP A N 1
ATOM 1070 C CA . TRP A 1 147 ? -5.319 -0.912 -4.000 1.00 90.06 147 TRP A CA 1
ATOM 1071 C C . TRP A 1 147 ? -6.524 -1.405 -3.212 1.00 90.06 147 TRP A C 1
ATOM 1073 O O . TRP A 1 147 ? -7.650 -1.366 -3.708 1.00 90.06 147 TRP A O 1
ATOM 1083 N N . VAL A 1 148 ? -6.279 -1.844 -1.978 1.00 86.69 148 VAL A N 1
ATOM 1084 C CA . VAL A 1 148 ? -7.305 -2.155 -0.975 1.00 86.69 148 VAL A CA 1
ATOM 1085 C C . VAL A 1 148 ? -7.005 -1.358 0.274 1.00 86.69 148 VAL A C 1
ATOM 1087 O O . VAL A 1 148 ? -5.885 -1.401 0.777 1.00 86.69 148 VAL A O 1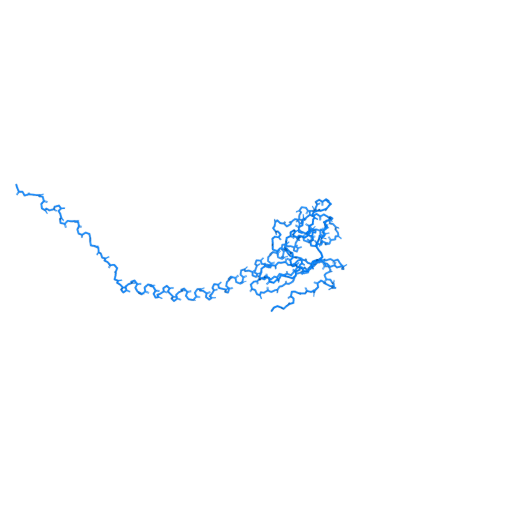
ATOM 1090 N N . GLY A 1 149 ? -8.012 -0.653 0.774 1.00 88.25 149 GLY A N 1
ATOM 1091 C CA . GLY A 1 149 ? -7.914 0.152 1.980 1.00 88.25 149 GLY A CA 1
ATOM 1092 C C . GLY A 1 149 ? -9.268 0.240 2.668 1.00 88.25 149 GLY A C 1
ATOM 1093 O O . GLY A 1 149 ? -10.238 0.715 2.080 1.00 88.25 149 GLY A O 1
ATOM 1094 N N . GLY A 1 150 ? -9.361 -0.240 3.910 1.00 83.94 150 GLY A N 1
ATOM 1095 C CA . GLY A 1 150 ? -10.560 -0.064 4.740 1.00 83.94 150 GLY A CA 1
ATOM 1096 C C . GLY A 1 150 ? -11.852 -0.663 4.167 1.00 83.94 150 GLY A C 1
ATOM 1097 O O . GLY A 1 150 ? -12.928 -0.106 4.393 1.00 83.94 150 GLY A O 1
ATOM 1098 N N . GLY A 1 151 ? -11.757 -1.775 3.430 1.00 83.06 151 GLY A N 1
ATOM 1099 C CA . GLY A 1 151 ? -12.886 -2.434 2.761 1.00 83.06 151 GLY A CA 1
ATOM 1100 C C . GLY A 1 151 ? -13.253 -1.849 1.395 1.00 83.06 151 GLY A C 1
ATOM 1101 O O . GLY A 1 151 ? -14.213 -2.303 0.787 1.00 83.06 151 GLY A O 1
ATOM 1102 N N . SER A 1 152 ? -12.518 -0.843 0.914 1.00 84.50 152 SER A N 1
ATOM 1103 C CA . SER A 1 152 ? -12.665 -0.295 -0.437 1.00 84.50 152 SER A CA 1
ATOM 1104 C C . SER A 1 152 ? -11.549 -0.801 -1.343 1.00 84.50 152 SER A C 1
ATOM 1106 O O . SER A 1 152 ? -10.413 -0.964 -0.896 1.00 84.50 152 SER A O 1
ATOM 1108 N N . THR A 1 153 ? -11.868 -0.997 -2.620 1.00 86.88 153 THR A N 1
ATOM 1109 C CA . THR A 1 153 ? -10.908 -1.384 -3.656 1.00 86.88 153 THR A CA 1
ATOM 1110 C C . THR A 1 153 ? -11.008 -0.428 -4.833 1.00 86.88 153 THR A C 1
ATOM 1112 O O . THR A 1 153 ? -12.104 -0.021 -5.217 1.00 86.88 153 THR A O 1
ATOM 1115 N N . GLY A 1 154 ? -9.869 -0.086 -5.427 1.00 87.50 154 GLY A N 1
ATOM 1116 C CA . GLY A 1 154 ? -9.819 0.705 -6.650 1.00 87.50 154 GLY A CA 1
ATOM 1117 C C . GLY A 1 154 ? -8.637 0.321 -7.528 1.00 87.50 154 GLY A C 1
ATOM 1118 O O . GLY A 1 154 ? -7.665 -0.268 -7.059 1.00 87.50 154 GLY A O 1
ATOM 1119 N N . THR A 1 155 ? -8.718 0.678 -8.808 1.00 88.62 155 THR A N 1
ATOM 1120 C CA . THR A 1 155 ? -7.679 0.384 -9.802 1.00 88.62 155 THR A CA 1
ATOM 1121 C C . THR A 1 155 ? -7.298 1.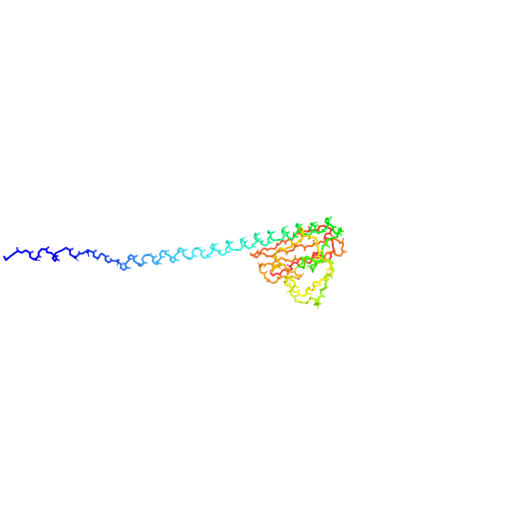649 -10.563 1.00 88.62 155 THR A C 1
ATOM 1123 O O . THR A 1 155 ? -8.162 2.423 -10.972 1.00 88.62 155 THR A O 1
ATOM 1126 N N . ILE A 1 156 ? -5.997 1.845 -10.762 1.00 90.25 156 ILE A N 1
ATOM 1127 C CA . ILE A 1 156 ? -5.400 2.883 -11.603 1.00 90.25 156 ILE A CA 1
ATOM 1128 C C . ILE A 1 156 ? -4.644 2.175 -12.729 1.00 90.25 156 ILE A C 1
ATOM 1130 O O . ILE A 1 156 ? -3.844 1.275 -12.478 1.00 90.25 156 ILE A O 1
ATOM 1134 N N . ASN A 1 157 ? -4.887 2.585 -13.970 1.00 89.94 157 ASN A N 1
ATOM 1135 C CA . ASN A 1 157 ? -4.201 2.049 -15.142 1.00 89.94 157 ASN A CA 1
ATOM 1136 C C . ASN A 1 157 ? -3.038 2.967 -15.522 1.00 89.94 157 ASN A C 1
ATOM 1138 O O . ASN A 1 157 ? -3.246 4.167 -15.671 1.00 89.94 157 ASN A O 1
ATOM 1142 N N . ALA A 1 158 ? -1.849 2.398 -15.699 1.00 87.94 158 ALA A N 1
ATOM 1143 C CA . ALA A 1 158 ? -0.657 3.054 -16.223 1.00 87.94 158 ALA A CA 1
ATOM 1144 C C . ALA A 1 158 ? -0.415 2.597 -17.667 1.00 87.94 158 ALA A C 1
ATOM 1146 O O . ALA A 1 158 ? -0.284 1.400 -17.935 1.00 87.94 158 ALA A O 1
ATOM 1147 N N . GLY A 1 159 ? -0.383 3.542 -18.604 1.00 86.44 159 GLY A N 1
ATOM 1148 C CA . GLY A 1 159 ? -0.222 3.250 -20.029 1.00 86.44 159 GLY A CA 1
ATOM 1149 C C . GLY A 1 159 ? -1.334 2.382 -20.631 1.00 86.44 159 GLY A C 1
ATOM 1150 O O . GLY A 1 159 ? -2.501 2.455 -20.240 1.00 86.44 159 GLY A O 1
ATOM 1151 N N . ASN A 1 160 ? -0.973 1.552 -21.615 1.00 83.44 160 ASN A N 1
ATOM 1152 C CA . ASN A 1 160 ? -1.905 0.676 -22.327 1.00 83.44 160 ASN A CA 1
ATOM 1153 C C . ASN A 1 160 ? -2.201 -0.605 -21.523 1.00 83.44 160 ASN A C 1
ATOM 1155 O O . ASN A 1 160 ? -1.761 -1.708 -21.845 1.00 83.44 160 ASN A O 1
ATOM 1159 N N . ALA A 1 161 ? -2.995 -0.462 -20.463 1.00 75.69 161 ALA A N 1
ATOM 1160 C CA . ALA A 1 161 ? -3.401 -1.563 -19.591 1.00 75.69 161 ALA A CA 1
ATOM 1161 C C . ALA A 1 161 ? -4.466 -2.501 -20.214 1.00 75.69 161 ALA A C 1
ATOM 1163 O O . ALA A 1 161 ? -5.497 -2.788 -19.604 1.00 75.69 161 ALA A O 1
ATOM 1164 N N . THR A 1 162 ? -4.253 -2.975 -21.443 1.00 67.69 162 THR A N 1
ATOM 1165 C CA . THR A 1 162 ? -5.140 -3.930 -22.129 1.00 67.69 162 THR A CA 1
ATOM 1166 C C . THR A 1 162 ? -4.773 -5.392 -21.814 1.00 67.69 162 THR A C 1
ATOM 1168 O O . THR A 1 162 ? -3.619 -5.723 -21.543 1.00 67.69 162 THR A O 1
ATOM 1171 N N . GLY A 1 163 ? -5.756 -6.304 -21.845 1.00 65.06 163 GLY A N 1
ATOM 1172 C CA . GLY A 1 163 ? -5.533 -7.756 -21.704 1.00 65.06 163 GLY A CA 1
ATOM 1173 C C . GLY A 1 163 ? -5.528 -8.296 -20.261 1.00 65.06 163 GLY A C 1
ATOM 1174 O O . GLY A 1 163 ? -6.375 -7.931 -19.449 1.00 65.06 163 GLY A O 1
ATOM 1175 N N . THR A 1 164 ? -4.594 -9.205 -19.934 1.00 60.50 164 THR A N 1
ATOM 1176 C CA . THR A 1 164 ? -4.541 -10.011 -18.682 1.00 60.50 164 THR A CA 1
ATOM 1177 C C . THR A 1 164 ? -4.258 -9.216 -17.397 1.00 60.50 164 THR A C 1
ATOM 1179 O O . THR A 1 164 ? -4.087 -9.800 -16.321 1.00 60.50 164 THR A O 1
ATOM 1182 N N . CYS A 1 165 ? -4.212 -7.888 -17.474 1.00 66.44 165 CYS A N 1
ATOM 1183 C CA . CYS A 1 165 ? -3.931 -7.002 -16.346 1.00 66.44 165 CYS A CA 1
ATOM 1184 C C . CYS A 1 165 ? -5.142 -6.776 -15.450 1.00 66.44 165 CYS A C 1
ATOM 1186 O O . CYS A 1 165 ? -4.988 -6.656 -14.241 1.00 66.44 165 CYS A O 1
ATOM 1188 N N . ASN A 1 166 ? -6.348 -6.805 -16.022 1.00 54.66 166 ASN A N 1
ATOM 1189 C CA . ASN A 1 166 ? -7.599 -6.597 -15.296 1.00 54.66 166 ASN A CA 1
ATOM 1190 C C . ASN A 1 166 ? -8.084 -7.879 -14.593 1.00 54.66 166 ASN A C 1
ATOM 1192 O O . ASN A 1 166 ? -9.253 -8.247 -14.661 1.00 54.66 166 ASN A O 1
ATOM 1196 N N . ALA A 1 167 ? -7.173 -8.601 -13.941 1.00 49.97 167 ALA A N 1
ATOM 1197 C CA . ALA A 1 167 ? -7.574 -9.511 -12.880 1.00 49.97 167 ALA A CA 1
ATOM 1198 C C . ALA A 1 167 ? -7.678 -8.640 -11.632 1.00 49.97 167 ALA A C 1
ATOM 1200 O O . ALA A 1 167 ? -6.707 -8.502 -10.888 1.00 49.97 167 ALA A O 1
ATOM 1201 N N . GLY A 1 168 ? -8.825 -7.972 -11.483 1.00 49.28 168 GLY A N 1
ATOM 1202 C CA . GLY A 1 168 ? -9.161 -7.278 -10.250 1.00 49.28 168 GLY A CA 1
ATOM 1203 C C . GLY A 1 168 ? -8.942 -8.201 -9.055 1.00 49.28 168 GLY A C 1
ATOM 1204 O O . GLY A 1 168 ? -8.946 -9.429 -9.188 1.00 49.28 168 GLY A O 1
ATOM 1205 N N . LEU A 1 169 ? -8.743 -7.600 -7.888 1.00 47.47 169 LEU A N 1
ATOM 1206 C CA . LEU A 1 169 ? -8.778 -8.290 -6.604 1.00 47.47 169 LEU A CA 1
ATOM 1207 C C . LEU A 1 169 ? -10.192 -8.846 -6.425 1.00 47.47 169 LEU A C 1
ATOM 1209 O O . LEU A 1 169 ? -11.070 -8.191 -5.873 1.00 47.47 169 LEU A O 1
ATOM 1213 N N . GLY A 1 170 ? -10.455 -9.990 -7.051 1.00 37.62 170 GLY A N 1
ATOM 1214 C CA . GLY A 1 170 ? -11.769 -10.591 -7.102 1.00 37.62 170 GLY A CA 1
ATOM 1215 C C . GLY A 1 170 ? -12.209 -10.934 -5.691 1.00 37.62 170 GLY A C 1
ATOM 1216 O O . GLY A 1 170 ? -11.612 -11.811 -5.082 1.00 37.62 170 GLY A O 1
ATOM 1217 N N . GLY A 1 171 ? -13.230 -10.209 -5.229 1.00 35.31 171 GLY A N 1
ATOM 1218 C CA . GLY A 1 171 ? -14.207 -10.590 -4.213 1.00 35.31 171 GLY A CA 1
ATOM 1219 C C . GLY A 1 171 ? -13.677 -11.302 -2.972 1.00 35.31 171 GLY A C 1
ATOM 1220 O O . GLY A 1 171 ? -13.496 -12.518 -2.979 1.00 35.31 171 GLY A O 1
ATOM 1221 N N . VAL A 1 172 ? -13.602 -10.555 -1.873 1.00 34.16 172 VAL A N 1
ATOM 1222 C CA . VAL A 1 172 ? -14.136 -11.056 -0.599 1.00 34.16 172 VAL A CA 1
ATOM 1223 C C . VAL A 1 172 ? -15.519 -10.467 -0.381 1.00 34.16 172 VAL A C 1
ATOM 1225 O O . VAL A 1 172 ? -15.696 -9.272 -0.712 1.00 34.16 172 VAL A O 1
#

Radius of gyration: 29.44 Å; chains: 1; bounding box: 44×51×104 Å

pLDDT: mean 81.94, std 14.4, range [34.16, 96.69]

Foldseek 3Di:
DDDPVVVVPPPCPPPPDDDPVNVVVVVVVVVVVVVVCVVVVLVVQQVVQVVVQVVVLVLLLQLQVVQCVVVVFGDALQCLLVQADDKDQQDPDPDKDFRNVRIDHDHDGHDPSSHDPDRRQEIDDQDPDQHHWYWHADPVTWIKIWTGTSNDIDIDTGPPCDDPRPPHSPDD

Secondary structure (DSSP, 8-state):
---SGGGSTT------PPPHHHHHHHHHHHHHHHHHHHHHHHHHHHHHHHHHHHHHHHHHHHHHHHHHHHHSSPPPHHHHHHTBSS-EE-S--SS--BTTTTEE--SSB--GGG--S--TTEESS--SSSEEEEEEE-TTSEEEEEEEETTEEEEEEEE---STT-------